Protein AF-A0A7W1HZ74-F1 (afdb_monomer)

Sequence (154 aa):
MEIEHILRDFGLILGAGLVSQLIATVIKIPQMVVLVAAGALIGPSVLGLVSNPLGGVGAQLLFNIGVALILFHGGTGISLRVISKTAVGLGLLVLPSVLLTAIIVALVVSPVFGVAFPVALLVGAVLASTDPAILIPLFDRLKLRPKVSQTVIA

Radius of gyration: 19.2 Å; Cα contacts (8 Å, |Δi|>4): 104; chains: 1; bounding box: 44×34×48 Å

Solvent-accessible surface area (backbone atoms only — not comparable to full-atom values): 8554 Å² total; per-residue (Å²): 112,71,67,60,53,44,54,50,42,52,50,50,54,53,51,52,45,54,53,27,46,53,50,16,62,74,73,70,47,66,46,66,62,38,40,52,51,49,49,51,41,43,21,65,88,62,64,50,75,35,83,71,51,79,88,30,71,59,44,45,50,51,49,53,53,48,52,51,51,51,53,48,55,59,54,72,73,56,56,67,75,56,45,70,76,40,44,69,62,51,46,67,51,50,56,54,50,35,52,50,41,10,50,55,42,13,68,51,42,15,72,76,70,71,43,59,62,73,60,16,36,52,55,10,51,65,67,37,61,80,76,38,80,71,50,53,63,53,44,62,74,66,68,57,60,68,74,61,53,54,68,70,58,107

Structure (mmCIF, N/CA/C/O backbone):
data_AF-A0A7W1HZ74-F1
#
_entry.id   AF-A0A7W1HZ74-F1
#
loop_
_atom_site.group_PDB
_atom_site.id
_atom_site.type_symbol
_atom_site.label_atom_id
_atom_site.label_alt_id
_atom_site.label_comp_id
_atom_site.label_asym_id
_atom_site.label_entity_id
_atom_site.label_seq_id
_atom_site.pdbx_PDB_ins_code
_atom_site.Cartn_x
_atom_site.Cartn_y
_atom_site.Cartn_z
_atom_site.occupancy
_atom_site.B_iso_or_equiv
_atom_site.auth_seq_id
_atom_site.auth_comp_id
_atom_site.auth_asym_id
_atom_site.auth_atom_id
_atom_site.pdbx_PDB_model_num
ATOM 1 N N . MET A 1 1 ? 12.483 17.438 -24.194 1.00 53.66 1 MET A N 1
ATOM 2 C CA . MET A 1 1 ? 12.344 15.971 -24.303 1.00 53.66 1 MET A CA 1
ATOM 3 C C . MET A 1 1 ? 11.878 15.342 -22.994 1.00 53.66 1 MET A C 1
ATOM 5 O O . MET A 1 1 ? 10.887 14.638 -23.040 1.00 53.66 1 MET A O 1
ATOM 9 N N . GLU A 1 2 ? 12.473 15.629 -21.828 1.00 66.69 2 GLU A N 1
ATOM 10 C CA . GLU A 1 2 ? 12.050 14.982 -20.562 1.00 66.69 2 GLU A CA 1
ATOM 11 C C . GLU A 1 2 ? 10.574 15.205 -20.178 1.00 66.69 2 GLU A C 1
ATOM 13 O O . GLU A 1 2 ? 9.883 14.259 -19.817 1.00 66.69 2 GLU A O 1
ATOM 18 N N . ILE A 1 3 ? 10.061 16.433 -20.309 1.00 76.88 3 ILE A N 1
ATOM 19 C CA . ILE A 1 3 ? 8.678 16.767 -19.920 1.00 76.88 3 ILE A CA 1
ATOM 20 C C . ILE A 1 3 ? 7.652 16.038 -20.801 1.00 76.88 3 ILE A C 1
ATOM 22 O O . ILE A 1 3 ? 6.665 15.514 -20.299 1.00 76.88 3 ILE A O 1
ATOM 26 N N . GLU A 1 4 ? 7.899 15.953 -22.108 1.00 81.44 4 GLU A N 1
ATOM 27 C CA . GLU A 1 4 ? 7.003 15.285 -23.057 1.00 81.44 4 GLU A CA 1
ATOM 28 C C . GLU A 1 4 ? 6.891 13.780 -22.777 1.00 81.44 4 GLU A C 1
ATOM 30 O O . GLU A 1 4 ? 5.788 13.235 -22.772 1.00 81.44 4 GLU A O 1
ATOM 35 N N . HIS A 1 5 ? 8.013 13.124 -22.462 1.00 79.12 5 HIS A N 1
ATOM 36 C CA . HIS A 1 5 ? 8.017 11.719 -22.054 1.00 79.12 5 HIS A CA 1
ATOM 37 C C . HIS A 1 5 ? 7.256 11.505 -20.745 1.00 79.12 5 HIS A C 1
ATOM 39 O O . HIS A 1 5 ? 6.433 10.597 -20.666 1.00 79.12 5 HIS A O 1
ATOM 45 N N . ILE A 1 6 ? 7.446 12.383 -19.755 1.00 80.19 6 ILE A N 1
ATOM 46 C CA . ILE A 1 6 ? 6.705 12.311 -18.490 1.00 80.19 6 ILE A CA 1
ATOM 47 C C . ILE A 1 6 ? 5.200 12.467 -18.740 1.00 80.19 6 ILE A C 1
ATOM 49 O O . ILE A 1 6 ? 4.420 11.644 -18.272 1.00 80.19 6 ILE A O 1
ATOM 53 N N . LEU A 1 7 ? 4.770 13.478 -19.499 1.00 83.38 7 LEU A N 1
ATOM 54 C CA . LEU A 1 7 ? 3.348 13.681 -19.795 1.00 83.38 7 LEU A CA 1
ATOM 55 C C . LEU A 1 7 ? 2.738 12.507 -20.568 1.00 83.38 7 LEU A C 1
ATOM 57 O O . LEU A 1 7 ? 1.613 12.102 -20.266 1.00 83.38 7 LEU A O 1
ATOM 61 N N . ARG A 1 8 ? 3.473 11.939 -21.529 1.00 85.69 8 ARG A N 1
ATOM 62 C CA . ARG A 1 8 ? 3.043 10.747 -22.267 1.00 85.69 8 ARG A CA 1
ATOM 63 C C . ARG A 1 8 ? 2.856 9.555 -21.331 1.00 85.69 8 ARG A C 1
ATOM 65 O O . ARG A 1 8 ? 1.807 8.915 -21.384 1.00 85.69 8 ARG A O 1
ATOM 72 N N . ASP A 1 9 ? 3.833 9.283 -20.473 1.00 84.75 9 ASP A N 1
ATOM 73 C CA . ASP A 1 9 ? 3.781 8.170 -19.524 1.00 84.75 9 ASP A CA 1
ATOM 74 C C . ASP A 1 9 ? 2.617 8.338 -18.545 1.00 84.75 9 ASP A C 1
ATOM 76 O O . ASP A 1 9 ? 1.850 7.401 -18.330 1.00 84.75 9 ASP A O 1
ATOM 80 N N . PHE A 1 10 ? 2.407 9.547 -18.019 1.00 85.00 10 PHE A N 1
ATOM 81 C CA . PHE A 1 10 ? 1.244 9.857 -17.183 1.00 85.00 10 PHE A CA 1
ATOM 82 C C . PHE A 1 10 ? -0.075 9.618 -17.917 1.00 85.00 10 PHE A C 1
ATOM 84 O O . PHE A 1 10 ? -0.980 8.996 -17.360 1.00 85.00 10 PHE A O 1
ATOM 91 N N . GLY A 1 11 ? -0.187 10.084 -19.163 1.00 88.00 11 GLY A N 1
ATOM 92 C CA . GLY A 1 11 ? -1.375 9.874 -19.987 1.00 88.00 11 GLY A CA 1
ATOM 93 C C . GLY A 1 11 ? -1.663 8.390 -20.220 1.00 88.00 11 GLY A C 1
ATOM 94 O O . GLY A 1 11 ? -2.809 7.960 -20.093 1.00 88.00 11 GLY A O 1
ATOM 95 N N . LEU A 1 12 ? -0.625 7.593 -20.487 1.00 88.88 12 LEU A N 1
ATOM 96 C CA . LEU A 1 12 ? -0.744 6.145 -20.657 1.00 88.88 12 LEU A CA 1
ATOM 97 C C . LEU A 1 12 ? -1.143 5.443 -19.355 1.00 88.88 12 LEU A C 1
ATOM 99 O O . LEU A 1 12 ? -2.046 4.609 -19.385 1.00 88.88 12 LEU A O 1
ATOM 1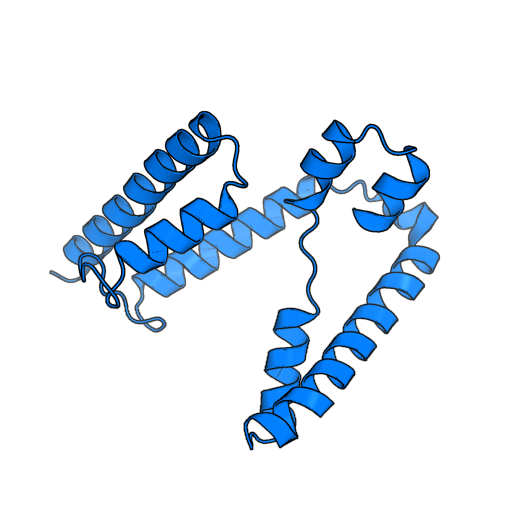03 N N . ILE A 1 13 ? -0.532 5.794 -18.220 1.00 88.88 13 ILE A N 1
ATOM 104 C CA . ILE A 1 13 ? -0.864 5.211 -16.909 1.00 88.88 13 ILE A CA 1
ATOM 105 C C . ILE A 1 13 ?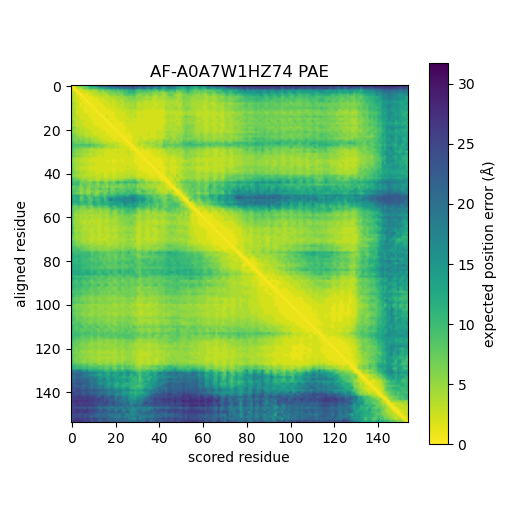 -2.316 5.530 -16.533 1.00 88.88 13 ILE A C 1
ATOM 107 O O . ILE A 1 13 ? -3.070 4.625 -16.175 1.00 88.88 13 ILE A O 1
ATOM 111 N N . LEU A 1 14 ? -2.731 6.796 -16.639 1.00 89.25 14 LEU A N 1
ATOM 112 C CA . LEU A 1 14 ? -4.095 7.217 -16.308 1.00 89.25 14 LEU A CA 1
ATOM 113 C C . LEU A 1 14 ? -5.122 6.606 -17.268 1.00 89.25 14 LEU A C 1
ATOM 115 O O . LEU A 1 14 ? -6.152 6.102 -16.822 1.00 89.25 14 LEU A O 1
ATOM 119 N N . GLY A 1 15 ? -4.827 6.598 -18.570 1.00 92.88 15 GLY A N 1
ATOM 120 C CA . GLY A 1 15 ? -5.681 5.986 -19.586 1.00 92.88 15 GLY A CA 1
ATOM 121 C C . GLY A 1 15 ? -5.852 4.483 -19.365 1.00 92.88 15 GLY A C 1
ATOM 122 O O . GLY A 1 15 ? -6.979 3.989 -19.317 1.00 92.88 15 GLY A O 1
ATOM 123 N N . ALA A 1 16 ? -4.750 3.758 -19.148 1.00 91.69 16 ALA A N 1
ATOM 124 C CA . ALA A 1 16 ? -4.781 2.331 -18.835 1.00 91.69 16 ALA A CA 1
ATOM 125 C C . ALA A 1 16 ? -5.526 2.056 -17.521 1.00 91.69 16 ALA A C 1
ATOM 127 O O . ALA A 1 16 ? -6.309 1.107 -17.453 1.00 91.69 16 ALA A O 1
ATOM 128 N N . GLY A 1 17 ? -5.341 2.900 -16.502 1.00 91.81 17 GLY A N 1
ATOM 129 C CA . GLY A 1 17 ? -6.064 2.815 -15.235 1.00 91.81 17 GLY A CA 1
ATOM 130 C C . GLY A 1 17 ? -7.577 2.960 -15.411 1.00 91.81 17 GLY A C 1
ATOM 131 O O . GLY A 1 17 ? -8.336 2.135 -14.901 1.00 91.81 17 GLY A O 1
ATOM 132 N N . LEU A 1 18 ? -8.023 3.946 -16.194 1.00 93.94 18 LEU A N 1
ATOM 133 C CA . LEU A 1 18 ? -9.445 4.182 -16.457 1.00 93.94 18 LEU A CA 1
ATOM 134 C C . LEU A 1 18 ? -10.085 3.015 -17.228 1.00 93.94 18 LEU A C 1
ATOM 136 O O . LEU A 1 18 ? -11.148 2.521 -16.845 1.00 93.94 18 LEU A O 1
ATOM 140 N N . VAL A 1 19 ? -9.412 2.523 -18.274 1.00 94.69 19 VAL A N 1
ATOM 141 C CA . VAL A 1 19 ? -9.870 1.349 -19.038 1.00 94.69 19 VAL A CA 1
ATOM 142 C C . VAL A 1 19 ? -9.915 0.108 -18.142 1.00 94.69 19 VAL A C 1
ATOM 144 O O . VAL A 1 19 ? -10.888 -0.644 -18.178 1.00 94.69 19 VAL A O 1
ATOM 147 N N . SER A 1 20 ? -8.916 -0.078 -17.278 1.00 93.62 20 SER A N 1
ATOM 148 C CA . SER A 1 20 ? -8.860 -1.195 -16.327 1.00 93.62 20 SER A CA 1
ATOM 149 C C . SER A 1 20 ? -10.016 -1.171 -15.331 1.00 93.62 20 SER A C 1
ATOM 151 O O . SER A 1 20 ? -10.595 -2.218 -15.047 1.00 93.62 20 SER A O 1
ATOM 153 N N . GLN A 1 21 ? -10.402 0.005 -14.829 1.00 91.19 21 GLN A N 1
ATOM 154 C CA . GLN A 1 21 ? -11.564 0.141 -13.945 1.00 91.19 21 GLN A CA 1
ATOM 155 C C . GLN A 1 21 ? -12.873 -0.225 -14.655 1.00 91.19 21 GLN A C 1
ATOM 157 O O . GLN A 1 21 ? -13.721 -0.910 -14.071 1.00 91.19 21 GLN A O 1
ATOM 162 N N . LEU A 1 22 ? -13.030 0.181 -15.919 1.00 91.94 22 LEU A N 1
ATOM 163 C CA . LEU A 1 22 ? -14.194 -0.189 -16.725 1.00 91.94 22 LEU A CA 1
ATOM 164 C C . LEU A 1 22 ? -14.250 -1.709 -16.935 1.00 91.94 22 LEU A C 1
ATOM 166 O O . LEU A 1 22 ? -15.278 -2.331 -16.664 1.00 91.94 22 LEU A O 1
ATOM 170 N N . ILE A 1 23 ? -13.126 -2.317 -17.325 1.00 91.69 23 ILE A N 1
ATOM 171 C CA . ILE A 1 23 ? -12.994 -3.771 -17.502 1.00 91.69 23 ILE A CA 1
ATOM 172 C C . ILE A 1 23 ? -13.302 -4.511 -16.194 1.00 91.69 23 ILE A C 1
ATOM 174 O O . ILE A 1 23 ? -14.097 -5.452 -16.194 1.00 91.69 23 ILE A O 1
ATOM 178 N N . ALA A 1 24 ? -12.734 -4.070 -15.069 1.00 89.69 24 ALA A N 1
ATOM 179 C CA . ALA A 1 24 ? -12.976 -4.670 -13.758 1.00 89.69 24 ALA A CA 1
ATOM 180 C C . ALA A 1 24 ? -14.464 -4.652 -13.385 1.00 89.69 24 ALA A C 1
ATOM 182 O O . ALA A 1 24 ? -14.990 -5.635 -12.860 1.00 89.69 24 ALA A O 1
ATOM 183 N N . THR A 1 25 ? -15.154 -3.557 -13.711 1.00 87.62 25 THR A N 1
ATOM 184 C CA . THR A 1 25 ? -16.588 -3.395 -13.450 1.00 87.62 25 THR A CA 1
ATOM 185 C C . THR A 1 25 ? -17.428 -4.342 -14.311 1.00 87.62 25 THR A C 1
ATOM 187 O O . THR A 1 25 ? -18.370 -4.951 -13.803 1.00 87.62 25 THR A O 1
ATOM 190 N N . VAL A 1 26 ? -17.065 -4.527 -15.585 1.00 91.19 26 VAL A N 1
ATOM 191 C CA . VAL A 1 26 ? -17.756 -5.450 -16.506 1.00 91.19 26 VAL A CA 1
ATOM 192 C C . VAL A 1 26 ? -17.551 -6.912 -16.097 1.00 91.19 26 VAL A C 1
ATOM 194 O O . VAL A 1 26 ? -18.515 -7.674 -16.037 1.00 91.19 26 VAL A O 1
ATOM 197 N N . ILE A 1 27 ? -16.315 -7.298 -15.765 1.00 90.25 27 ILE A N 1
ATOM 198 C CA . ILE A 1 27 ? -15.954 -8.677 -15.386 1.00 90.25 27 ILE A CA 1
ATOM 199 C C . ILE A 1 27 ? -16.340 -8.985 -13.921 1.00 90.25 27 ILE A C 1
ATOM 201 O O . ILE A 1 27 ? -16.361 -10.144 -13.512 1.00 90.25 27 ILE A O 1
ATOM 205 N N . LYS A 1 28 ? -16.730 -7.968 -13.137 1.00 85.25 28 LYS A N 1
ATOM 206 C CA . LYS A 1 28 ? -17.136 -8.067 -11.719 1.00 85.25 28 LYS A CA 1
ATOM 207 C C . LYS A 1 28 ? -16.040 -8.622 -10.800 1.00 85.25 28 LYS A C 1
ATOM 209 O O . LYS A 1 28 ? -16.332 -9.344 -9.848 1.00 85.25 28 LYS A O 1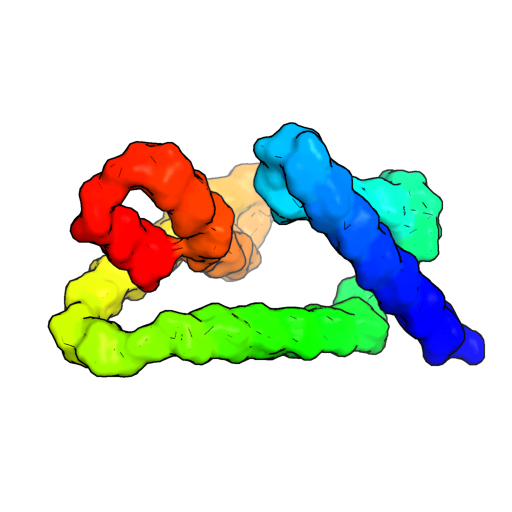
ATOM 214 N N . ILE A 1 29 ? -14.791 -8.252 -11.060 1.00 84.62 29 ILE A N 1
ATOM 215 C CA . ILE A 1 29 ? -13.631 -8.601 -10.226 1.00 84.62 29 ILE A CA 1
ATOM 216 C C . ILE A 1 29 ? -13.095 -7.363 -9.494 1.00 84.62 29 ILE A C 1
ATOM 218 O O . ILE A 1 29 ? -13.350 -6.238 -9.933 1.00 84.62 29 ILE A O 1
ATOM 222 N N . PRO A 1 30 ? -12.367 -7.527 -8.371 1.00 82.19 30 PRO A N 1
ATOM 223 C CA . PRO A 1 30 ? -11.819 -6.394 -7.631 1.00 82.19 30 PRO A CA 1
ATOM 224 C C . PRO A 1 30 ? -10.918 -5.524 -8.517 1.00 82.19 30 PRO A C 1
ATOM 226 O O . PRO A 1 30 ? -9.990 -6.023 -9.155 1.00 82.19 30 PRO A O 1
ATOM 229 N N . GLN A 1 31 ? -11.174 -4.213 -8.522 1.00 85.69 31 GLN A N 1
ATOM 230 C CA . GLN A 1 31 ? -10.486 -3.252 -9.394 1.00 85.69 31 GLN A CA 1
ATOM 231 C C . GLN A 1 31 ? -8.963 -3.292 -9.223 1.00 85.69 31 GLN A C 1
ATOM 233 O O . GLN A 1 31 ? -8.239 -3.247 -10.213 1.00 85.69 31 GLN A O 1
ATOM 238 N N . MET A 1 32 ? -8.480 -3.462 -7.987 1.00 86.00 32 MET A N 1
ATOM 239 C CA . MET A 1 32 ? -7.048 -3.532 -7.679 1.00 86.00 32 MET A CA 1
ATOM 240 C C . MET A 1 32 ? -6.328 -4.663 -8.414 1.00 86.00 32 MET A C 1
ATOM 242 O O . MET A 1 32 ? -5.211 -4.464 -8.880 1.00 86.00 32 MET A O 1
ATOM 246 N N . VAL A 1 33 ? -6.970 -5.823 -8.583 1.00 88.56 33 VAL A N 1
ATOM 247 C CA . VAL A 1 33 ? -6.366 -6.961 -9.293 1.00 88.56 33 VAL A CA 1
ATOM 248 C C . VAL A 1 33 ? -6.131 -6.603 -10.760 1.00 88.56 33 VAL A C 1
ATOM 250 O O . VAL A 1 33 ? -5.054 -6.855 -11.296 1.00 88.56 33 VAL A O 1
ATOM 253 N N . VAL A 1 34 ? -7.114 -5.960 -11.397 1.00 91.31 34 VAL A N 1
ATOM 254 C CA . VAL A 1 34 ? -7.012 -5.537 -12.802 1.00 91.31 34 VAL A CA 1
ATOM 255 C C . VAL A 1 34 ? -6.007 -4.403 -12.962 1.00 91.31 34 VAL A C 1
ATOM 257 O O . VAL A 1 34 ? -5.219 -4.432 -13.899 1.00 91.31 34 VAL A O 1
ATOM 260 N N . LEU A 1 35 ? -5.985 -3.441 -12.037 1.00 90.38 35 LEU A N 1
ATOM 261 C CA . LEU A 1 35 ? -5.027 -2.332 -12.053 1.00 90.38 35 LEU A CA 1
ATOM 262 C C . LEU A 1 35 ? -3.579 -2.819 -11.914 1.00 90.38 35 LEU A C 1
ATOM 264 O O . LEU A 1 35 ? -2.720 -2.378 -12.675 1.00 90.38 35 LEU A O 1
ATOM 268 N N . VAL A 1 36 ? -3.308 -3.756 -10.998 1.00 89.62 36 VAL A N 1
ATOM 269 C CA . VAL A 1 36 ? -1.972 -4.355 -10.835 1.00 89.62 36 VAL A CA 1
ATOM 270 C C . VAL A 1 36 ? -1.575 -5.141 -12.085 1.00 89.62 36 VAL A C 1
ATOM 272 O O . VAL A 1 36 ? -0.459 -4.978 -12.576 1.00 89.62 36 VAL A O 1
ATOM 275 N N . ALA A 1 37 ? -2.488 -5.943 -12.640 1.00 91.56 37 ALA A N 1
ATOM 276 C CA . ALA A 1 37 ? -2.230 -6.694 -13.866 1.00 91.56 37 ALA A CA 1
ATOM 277 C C . ALA A 1 37 ? -1.952 -5.762 -15.056 1.00 91.56 37 ALA A C 1
ATOM 279 O O . ALA A 1 37 ? -0.977 -5.957 -15.778 1.00 91.56 37 ALA A O 1
ATOM 280 N N . ALA A 1 38 ? -2.761 -4.718 -15.236 1.00 91.56 38 ALA A N 1
ATOM 281 C CA . ALA A 1 38 ? -2.568 -3.729 -16.289 1.00 91.56 38 ALA A CA 1
ATOM 282 C C . ALA A 1 38 ? -1.243 -2.976 -16.122 1.00 91.56 38 ALA A C 1
ATOM 284 O O . ALA A 1 38 ? -0.516 -2.828 -17.098 1.00 91.56 38 ALA A O 1
ATOM 285 N N . GLY A 1 39 ? -0.891 -2.569 -14.898 1.00 90.00 39 GLY A N 1
ATOM 286 C CA . GLY A 1 39 ? 0.395 -1.944 -14.580 1.00 90.00 39 GLY A CA 1
ATOM 287 C C . GLY A 1 39 ? 1.587 -2.842 -14.922 1.00 90.00 39 GLY A C 1
ATOM 288 O O . GLY A 1 39 ? 2.541 -2.388 -15.552 1.00 90.00 39 GLY A O 1
ATOM 289 N N . ALA A 1 40 ? 1.508 -4.130 -14.575 1.00 89.25 40 ALA A N 1
ATOM 290 C CA . ALA A 1 40 ? 2.528 -5.115 -14.930 1.00 89.25 40 ALA A CA 1
ATOM 291 C C . ALA A 1 40 ? 2.637 -5.322 -16.451 1.00 89.25 40 ALA A C 1
ATOM 293 O O . ALA A 1 40 ? 3.745 -5.476 -16.963 1.00 89.25 40 ALA A O 1
ATOM 294 N N . LEU A 1 41 ? 1.509 -5.286 -17.172 1.00 90.19 41 LEU A N 1
ATOM 295 C CA . LEU A 1 41 ? 1.463 -5.419 -18.629 1.00 90.19 41 LEU A CA 1
ATOM 296 C C . LEU A 1 41 ? 2.054 -4.199 -19.347 1.00 90.19 41 LEU A C 1
ATOM 298 O O . LEU A 1 41 ? 2.886 -4.366 -20.230 1.00 90.19 41 LEU A O 1
ATOM 302 N N . ILE A 1 42 ? 1.643 -2.978 -18.992 1.00 88.31 42 ILE A N 1
ATOM 303 C CA . ILE A 1 42 ? 2.125 -1.748 -19.654 1.00 88.31 42 ILE A CA 1
ATOM 304 C C . ILE A 1 42 ? 3.560 -1.384 -19.255 1.00 88.31 42 ILE A C 1
ATOM 306 O O . ILE A 1 42 ? 4.235 -0.649 -19.979 1.00 88.31 42 ILE A O 1
ATOM 310 N N . GLY A 1 43 ? 4.008 -1.877 -18.101 1.00 85.62 43 GLY A N 1
ATOM 311 C CA . GLY A 1 43 ? 5.332 -1.624 -17.561 1.00 85.62 43 GLY A CA 1
ATOM 312 C C . GLY A 1 43 ? 6.465 -2.307 -18.339 1.00 85.62 43 GLY A C 1
ATOM 313 O O . GLY A 1 43 ? 6.234 -3.051 -19.299 1.00 85.62 43 GLY A O 1
ATOM 314 N N . PRO A 1 44 ? 7.717 -2.093 -17.895 1.00 80.88 44 PRO A N 1
ATOM 315 C CA . PRO A 1 44 ? 8.918 -2.591 -18.566 1.00 80.88 44 PRO A CA 1
ATOM 316 C C . PRO A 1 44 ? 9.015 -4.119 -18.608 1.00 80.88 44 PRO A C 1
ATOM 318 O O . PRO A 1 44 ? 9.699 -4.659 -19.469 1.00 80.88 44 PRO A O 1
ATOM 321 N N . SER A 1 45 ? 8.319 -4.818 -17.710 1.00 78.94 45 SER A N 1
ATOM 322 C CA . SER A 1 45 ? 8.370 -6.278 -17.612 1.00 78.94 45 SER A CA 1
ATOM 323 C C . SER A 1 45 ? 7.669 -7.010 -18.760 1.00 78.94 45 SER A C 1
ATOM 325 O O . SER A 1 45 ? 7.955 -8.187 -18.964 1.00 78.94 45 SER A O 1
ATOM 327 N N . VAL A 1 46 ? 6.741 -6.361 -19.480 1.00 85.50 46 VAL A N 1
ATOM 328 C CA . VAL A 1 46 ? 5.973 -7.007 -20.559 1.00 85.50 46 VAL A CA 1
ATOM 329 C C . VAL A 1 46 ? 5.955 -6.165 -21.835 1.00 85.50 46 VAL A C 1
ATOM 331 O O . VAL A 1 46 ? 6.635 -6.522 -22.792 1.00 85.50 46 VAL A O 1
ATOM 334 N N . LEU A 1 47 ? 5.183 -5.072 -21.887 1.00 83.62 47 LEU A N 1
ATOM 335 C CA . LEU A 1 47 ? 5.037 -4.271 -23.113 1.00 83.62 47 LEU A CA 1
ATOM 336 C C . LEU A 1 47 ? 6.099 -3.174 -23.247 1.00 83.62 47 LEU A C 1
ATOM 338 O O . LEU A 1 47 ? 6.321 -2.689 -24.353 1.00 83.62 47 LEU A O 1
ATOM 342 N N . GLY A 1 48 ? 6.728 -2.746 -22.148 1.00 80.88 48 GLY A N 1
ATOM 343 C CA . GLY A 1 48 ? 7.755 -1.701 -22.180 1.00 80.88 48 GLY A CA 1
ATOM 344 C C . GLY A 1 48 ? 7.259 -0.333 -22.638 1.00 80.88 48 GLY A C 1
ATOM 345 O O . GLY A 1 48 ? 8.063 0.497 -23.051 1.00 80.88 48 GLY A O 1
ATOM 346 N N . LEU A 1 49 ? 5.946 -0.090 -22.579 1.00 78.50 49 LEU A N 1
ATOM 347 C CA . LEU A 1 49 ? 5.336 1.156 -23.053 1.00 78.50 49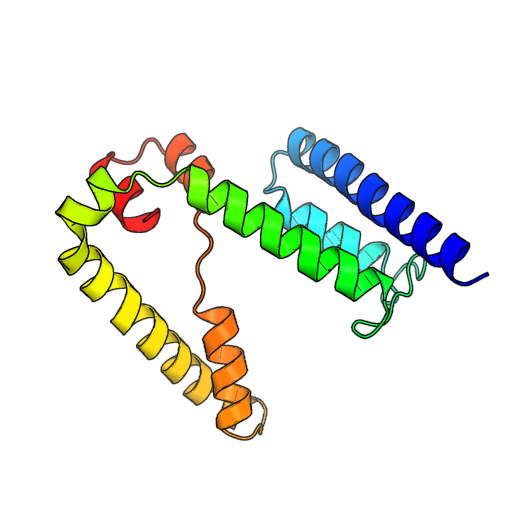 LEU A CA 1
ATOM 348 C C . LEU A 1 49 ? 5.622 2.331 -22.123 1.00 78.50 49 LEU A C 1
ATOM 350 O O . LEU A 1 49 ? 5.669 3.468 -22.583 1.00 78.50 49 LEU A O 1
ATOM 354 N N . VAL A 1 50 ? 5.780 2.041 -20.833 1.00 77.50 50 VAL A N 1
ATOM 355 C CA . VAL A 1 50 ? 6.090 3.014 -19.789 1.00 77.50 50 VAL A CA 1
ATOM 356 C C . VAL A 1 50 ? 7.353 2.554 -19.078 1.00 77.50 50 VAL A C 1
ATOM 358 O O . VAL A 1 50 ? 7.384 1.479 -18.476 1.00 77.50 50 VAL A O 1
ATOM 361 N N . SER A 1 51 ? 8.395 3.378 -19.125 1.00 69.75 51 SER A N 1
ATOM 362 C CA . SER A 1 51 ? 9.674 3.114 -18.468 1.00 69.75 51 SER A CA 1
ATOM 363 C C . SER A 1 51 ? 10.047 4.307 -17.598 1.00 69.75 51 SER A C 1
ATOM 365 O O . SER A 1 51 ? 10.898 5.117 -17.961 1.00 69.75 51 SER A O 1
ATOM 367 N N . ASN A 1 52 ? 9.392 4.420 -16.443 1.00 67.69 52 ASN A N 1
ATOM 368 C CA . ASN A 1 52 ? 9.721 5.445 -15.463 1.00 67.69 52 ASN A CA 1
ATOM 369 C C . ASN A 1 52 ? 10.468 4.799 -14.287 1.00 67.69 52 ASN A C 1
ATOM 371 O O . ASN A 1 52 ? 9.868 4.001 -13.558 1.00 67.69 52 ASN A O 1
ATOM 375 N N . PRO A 1 53 ? 11.769 5.087 -14.099 1.00 65.38 53 PRO A N 1
ATOM 376 C CA . PRO A 1 53 ? 12.498 4.626 -12.927 1.00 65.38 53 PRO A CA 1
ATOM 377 C C . PRO A 1 53 ? 11.780 5.080 -11.652 1.00 65.38 53 PRO A C 1
ATOM 379 O O . PRO A 1 53 ? 11.268 6.193 -11.595 1.00 65.38 53 PRO A O 1
ATOM 382 N N . LEU A 1 54 ? 11.784 4.258 -10.600 1.00 63.25 54 LEU A N 1
ATOM 383 C CA . LEU A 1 54 ? 11.172 4.623 -9.311 1.00 63.25 54 LEU A CA 1
ATOM 384 C C . LEU A 1 54 ? 11.758 5.922 -8.716 1.00 63.25 54 LEU A C 1
ATOM 386 O O . LEU A 1 54 ? 11.065 6.623 -7.989 1.00 63.25 54 LEU A O 1
ATOM 390 N N . GLY A 1 55 ? 13.010 6.256 -9.054 1.00 65.69 55 GLY A N 1
ATOM 391 C CA . GLY A 1 55 ? 13.660 7.526 -8.699 1.00 65.69 55 GLY A CA 1
ATOM 392 C C . GLY A 1 55 ? 13.465 8.659 -9.715 1.00 65.69 55 GLY A C 1
ATOM 393 O O . GLY A 1 55 ? 14.095 9.705 -9.594 1.00 65.69 55 GLY A O 1
ATOM 394 N N . GLY A 1 56 ? 12.652 8.451 -10.751 1.00 78.38 56 GLY A N 1
ATOM 395 C CA . GLY A 1 56 ? 12.330 9.460 -11.750 1.00 78.38 56 GLY A CA 1
ATOM 396 C C . GLY A 1 56 ? 11.334 10.485 -11.212 1.00 78.38 56 GLY A C 1
ATOM 397 O O . GLY A 1 56 ? 10.413 10.154 -10.461 1.00 78.38 56 GLY A O 1
ATOM 398 N N . VAL A 1 57 ? 11.477 11.738 -11.655 1.00 79.56 57 VAL A N 1
ATOM 399 C CA . VAL A 1 57 ? 10.621 12.863 -11.234 1.00 79.56 57 VAL A CA 1
ATOM 400 C C . VAL A 1 57 ? 9.136 12.550 -11.444 1.00 79.56 57 VAL A C 1
ATOM 402 O O . VAL A 1 57 ? 8.311 12.850 -10.585 1.00 79.56 57 VAL A O 1
ATOM 405 N N . GLY A 1 58 ? 8.788 11.891 -12.554 1.00 78.50 58 GLY A N 1
ATOM 406 C CA . GLY A 1 58 ? 7.404 11.525 -12.841 1.00 78.50 58 GLY A CA 1
ATOM 407 C C . GLY A 1 58 ? 6.821 10.499 -11.860 1.00 78.50 58 GLY A C 1
ATOM 408 O O . GLY A 1 58 ? 5.720 10.701 -11.353 1.00 78.50 58 GLY A O 1
ATOM 409 N N . ALA A 1 59 ? 7.559 9.428 -11.546 1.00 79.81 59 ALA A N 1
ATOM 410 C CA . ALA A 1 59 ? 7.092 8.404 -10.614 1.00 79.81 59 ALA A CA 1
ATOM 411 C C . ALA A 1 59 ? 6.929 9.000 -9.212 1.00 79.81 59 ALA A C 1
ATOM 413 O O . ALA A 1 59 ? 5.913 8.787 -8.555 1.00 79.81 59 ALA A O 1
ATOM 414 N N . GLN A 1 60 ? 7.890 9.821 -8.791 1.00 84.94 60 GLN A N 1
ATOM 415 C CA . GLN A 1 60 ? 7.879 10.449 -7.477 1.00 84.94 60 GLN A CA 1
ATOM 416 C C . GLN A 1 60 ? 6.749 11.476 -7.320 1.00 84.94 60 GLN A C 1
ATOM 418 O O . GLN A 1 60 ? 6.115 11.525 -6.268 1.00 84.94 60 GLN A O 1
ATOM 423 N N . LEU A 1 61 ? 6.430 12.240 -8.371 1.00 85.00 61 LEU A N 1
ATOM 424 C CA . LEU A 1 61 ? 5.247 13.107 -8.396 1.00 85.00 61 LEU A CA 1
ATOM 425 C C . LEU A 1 61 ? 3.953 12.301 -8.247 1.00 85.00 61 LEU A C 1
ATOM 427 O O . LEU A 1 61 ? 3.102 12.664 -7.434 1.00 85.00 61 LEU A O 1
ATOM 431 N N . LEU A 1 62 ? 3.815 11.200 -8.995 1.00 84.19 62 LEU A N 1
ATOM 432 C CA . LEU A 1 62 ? 2.628 10.347 -8.936 1.00 84.19 62 LEU A CA 1
ATOM 433 C C . LEU A 1 62 ? 2.468 9.703 -7.554 1.00 84.19 62 LEU A C 1
ATOM 435 O O . LEU A 1 62 ? 1.365 9.708 -7.014 1.00 84.19 62 LEU A O 1
ATOM 439 N N . PHE A 1 63 ? 3.556 9.205 -6.959 1.00 86.75 63 PHE A N 1
ATOM 440 C CA . PHE A 1 63 ? 3.538 8.654 -5.604 1.00 86.75 63 PHE A CA 1
ATOM 441 C C . PHE A 1 63 ? 3.181 9.717 -4.569 1.00 86.75 63 PHE A C 1
ATOM 443 O O . PHE A 1 63 ? 2.269 9.499 -3.779 1.00 86.75 63 PHE A O 1
ATOM 450 N N . ASN A 1 64 ? 3.835 10.879 -4.589 1.00 89.31 64 ASN A N 1
ATOM 451 C CA . ASN A 1 64 ? 3.596 11.917 -3.588 1.00 89.31 64 ASN A CA 1
ATOM 452 C C . ASN A 1 64 ? 2.161 12.449 -3.654 1.00 89.31 64 ASN A C 1
ATOM 454 O O . ASN A 1 64 ? 1.482 12.507 -2.630 1.00 89.31 64 ASN A O 1
ATOM 458 N N . ILE A 1 65 ? 1.685 12.806 -4.850 1.00 90.62 65 ILE A N 1
ATOM 459 C CA . ILE A 1 65 ? 0.327 13.331 -5.032 1.00 90.62 65 ILE A CA 1
ATOM 460 C C . ILE A 1 65 ? -0.701 12.220 -4.805 1.00 90.62 65 ILE A C 1
ATOM 462 O O . ILE A 1 65 ? -1.678 12.434 -4.094 1.00 90.62 65 ILE A O 1
ATOM 466 N N . GLY A 1 66 ? -0.478 11.028 -5.362 1.00 88.75 66 GLY A N 1
ATOM 467 C CA . GLY A 1 66 ? -1.390 9.894 -5.239 1.00 88.75 66 GLY A CA 1
ATOM 468 C C . GLY A 1 66 ? -1.569 9.446 -3.792 1.00 88.75 66 GLY A C 1
ATOM 469 O O . GLY A 1 66 ? -2.699 9.377 -3.315 1.00 88.75 66 GLY A O 1
ATOM 470 N N . VAL A 1 67 ? -0.472 9.216 -3.065 1.00 89.06 67 VAL A N 1
ATOM 471 C CA . VAL A 1 67 ? -0.518 8.834 -1.644 1.00 89.06 67 VAL A CA 1
ATOM 472 C C . VAL A 1 67 ? -1.151 9.945 -0.809 1.00 89.06 67 VAL A C 1
ATOM 474 O O . VAL A 1 67 ? -2.018 9.653 0.013 1.00 89.06 67 VAL A O 1
ATOM 477 N N . ALA A 1 68 ? -0.798 11.214 -1.044 1.00 91.75 68 ALA A N 1
ATOM 478 C CA . ALA A 1 68 ? -1.409 12.331 -0.325 1.00 91.75 68 ALA A CA 1
ATOM 479 C C . ALA A 1 68 ? -2.928 12.404 -0.551 1.00 91.75 68 ALA A C 1
ATOM 481 O O . ALA A 1 68 ? -3.677 12.553 0.413 1.00 91.75 68 ALA A O 1
ATOM 482 N N . LEU A 1 69 ? -3.395 12.256 -1.795 1.00 89.81 69 LEU A N 1
ATOM 483 C CA . LEU A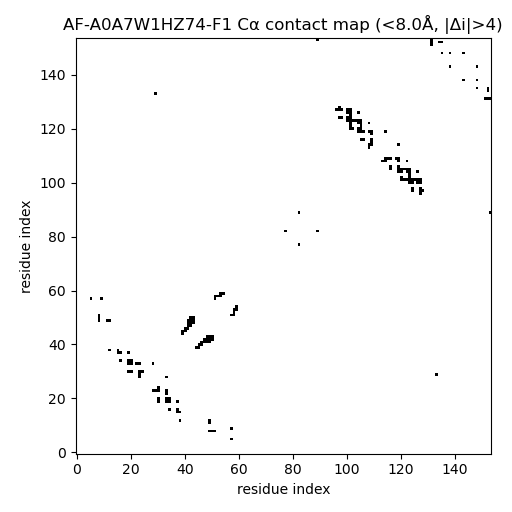 1 69 ? -4.823 12.276 -2.123 1.00 89.81 69 LEU A CA 1
ATOM 484 C C . LEU A 1 69 ? -5.573 11.071 -1.547 1.00 89.81 69 LEU A C 1
ATOM 486 O O . LEU A 1 69 ? -6.672 11.251 -1.026 1.00 89.81 69 LEU A O 1
ATOM 490 N N . ILE A 1 70 ? -4.994 9.867 -1.601 1.00 86.12 70 ILE A N 1
ATOM 491 C CA . ILE A 1 70 ? -5.598 8.653 -1.030 1.00 86.12 70 ILE A CA 1
ATOM 492 C C . ILE A 1 70 ? -5.738 8.795 0.489 1.00 86.12 70 ILE A C 1
ATOM 494 O O . ILE A 1 70 ? -6.825 8.576 1.025 1.00 86.12 70 ILE A O 1
ATOM 498 N N . LEU A 1 71 ? -4.675 9.223 1.181 1.00 86.25 71 LEU A N 1
ATOM 499 C CA . LEU A 1 71 ? -4.704 9.440 2.630 1.00 86.25 71 LEU A CA 1
ATOM 500 C C . LEU A 1 71 ? -5.659 10.570 3.020 1.00 86.25 71 LEU A C 1
ATOM 502 O O . LEU A 1 71 ? -6.371 10.451 4.015 1.00 86.25 71 LEU A O 1
ATOM 506 N N . PHE A 1 72 ? -5.713 11.644 2.229 1.00 87.75 72 PHE A N 1
ATOM 507 C CA . PHE A 1 72 ? -6.660 12.731 2.446 1.00 87.75 72 PHE A CA 1
ATOM 508 C C . PHE A 1 72 ? -8.103 12.241 2.300 1.00 87.75 72 PHE A C 1
ATOM 510 O O . PHE A 1 72 ? -8.912 12.437 3.205 1.00 87.75 72 PHE A O 1
ATOM 517 N N . HIS A 1 73 ? -8.421 11.546 1.206 1.00 84.88 73 HIS A N 1
ATOM 518 C CA . HIS A 1 73 ? -9.757 11.010 0.969 1.00 84.88 73 HIS A CA 1
ATOM 519 C C . HIS A 1 73 ? -10.174 10.023 2.068 1.00 84.88 73 HIS A C 1
ATOM 521 O O . HIS A 1 73 ? -11.241 10.190 2.663 1.00 84.88 73 HIS A O 1
ATOM 527 N N . GLY A 1 74 ? -9.304 9.069 2.414 1.00 80.12 74 GLY A N 1
ATOM 528 C CA . GLY A 1 74 ? -9.541 8.128 3.510 1.00 80.12 74 GLY A CA 1
ATOM 529 C C . GLY A 1 74 ? -9.743 8.835 4.853 1.00 80.12 74 GLY A C 1
ATOM 530 O O . GLY A 1 74 ? -10.692 8.536 5.574 1.00 80.12 74 GLY A O 1
ATOM 531 N N . GLY A 1 75 ? -8.919 9.843 5.154 1.00 82.56 75 GLY A N 1
ATOM 532 C CA . GLY A 1 75 ? -9.017 10.637 6.378 1.00 82.56 75 GLY A CA 1
ATOM 533 C C . GLY A 1 75 ? -10.310 11.451 6.485 1.00 82.56 75 GLY A C 1
ATOM 534 O O . GLY A 1 75 ? -10.894 11.527 7.564 1.00 82.56 75 GLY A O 1
ATOM 535 N N . THR A 1 76 ? -10.810 12.015 5.379 1.00 85.19 76 THR A N 1
ATOM 536 C CA . THR A 1 76 ? -12.077 12.778 5.383 1.00 85.19 76 THR A CA 1
ATOM 537 C C . THR A 1 76 ? -13.311 11.917 5.666 1.00 85.19 76 THR A C 1
ATOM 539 O O . THR A 1 76 ? -14.316 12.440 6.147 1.00 85.19 76 THR A O 1
ATOM 542 N N . GLY A 1 77 ? -13.239 10.604 5.421 1.00 77.19 77 GLY A N 1
ATOM 543 C CA . GLY A 1 77 ? -14.309 9.658 5.750 1.00 77.19 77 GLY A CA 1
ATOM 544 C C . GLY A 1 77 ? -14.409 9.321 7.243 1.00 77.19 77 GLY A C 1
ATOM 545 O O . GLY A 1 77 ? -15.389 8.716 7.680 1.00 77.19 77 GLY A O 1
ATOM 546 N N . ILE A 1 78 ? -13.416 9.712 8.045 1.00 80.25 78 ILE A N 1
ATOM 547 C CA . ILE A 1 78 ? -13.315 9.334 9.451 1.00 80.25 78 ILE A CA 1
ATOM 548 C C . ILE A 1 78 ? -14.052 10.336 10.346 1.00 80.25 78 ILE A C 1
ATOM 550 O O . ILE A 1 78 ? -13.771 11.534 10.371 1.00 80.25 78 ILE A O 1
ATOM 554 N N . SE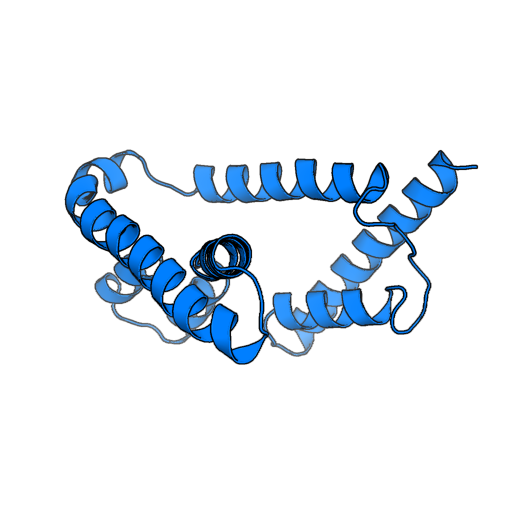R A 1 79 ? -14.957 9.829 11.186 1.00 82.94 79 SER A N 1
ATOM 555 C CA . SER A 1 79 ? -15.585 10.640 12.230 1.00 82.94 79 SER A CA 1
ATOM 556 C C . SER A 1 79 ? -14.698 10.719 13.473 1.00 82.94 79 SER A C 1
ATOM 558 O O . SER A 1 79 ? -14.652 9.787 14.281 1.00 82.94 79 SER A O 1
ATOM 560 N N . LEU A 1 80 ? -14.073 11.879 13.694 1.00 85.06 80 LEU A N 1
ATOM 561 C CA . LEU A 1 80 ? -13.282 12.155 14.905 1.00 85.06 80 LEU A CA 1
ATOM 562 C C . LEU A 1 80 ? -14.086 11.950 16.201 1.00 85.06 80 LEU A C 1
ATOM 564 O O . LEU A 1 80 ? -13.537 11.551 17.224 1.00 85.06 80 LEU A O 1
ATOM 568 N N . ARG A 1 81 ? -15.408 12.169 16.151 1.00 84.81 81 ARG A N 1
ATOM 569 C CA . ARG A 1 81 ? -16.325 11.940 17.280 1.00 84.81 81 ARG A CA 1
ATOM 570 C C . ARG A 1 81 ? -16.503 10.455 17.606 1.00 84.81 81 ARG A C 1
ATOM 572 O O . ARG A 1 81 ? -16.776 10.122 18.755 1.00 84.81 81 ARG A O 1
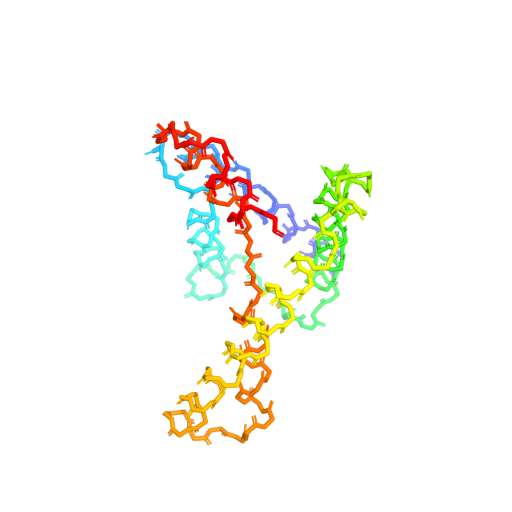ATOM 579 N N . VAL A 1 82 ? -16.434 9.578 16.606 1.00 78.38 82 VAL A N 1
ATOM 580 C CA . VAL A 1 82 ? -16.531 8.126 16.815 1.00 78.38 82 VAL A CA 1
ATOM 581 C C . VAL A 1 82 ? -15.199 7.603 17.330 1.00 78.38 82 VAL A C 1
ATOM 583 O O . VAL A 1 82 ? -15.188 6.941 18.364 1.00 78.38 82 VAL A O 1
ATOM 586 N N . ILE A 1 83 ? -14.089 7.998 16.694 1.00 82.44 83 ILE A N 1
ATOM 587 C CA . ILE A 1 83 ? -12.745 7.620 17.147 1.00 82.44 83 ILE A CA 1
ATOM 588 C C . ILE A 1 83 ? -12.525 8.022 18.600 1.00 82.44 83 ILE A C 1
ATOM 590 O O . ILE A 1 83 ? -12.069 7.195 19.376 1.00 82.44 83 ILE A O 1
ATOM 594 N N . SER A 1 84 ? -12.894 9.236 19.017 1.00 86.44 84 SER A N 1
ATOM 595 C CA . SER A 1 84 ? -12.674 9.660 20.406 1.00 86.44 84 SER A CA 1
ATOM 596 C C . SER A 1 84 ? -13.422 8.804 21.436 1.00 86.44 84 SER A C 1
ATOM 598 O O . SER A 1 84 ? -12.942 8.640 22.555 1.00 86.44 84 SER A O 1
ATOM 600 N N . LYS A 1 85 ? -14.561 8.202 21.064 1.00 86.19 85 LYS A N 1
ATOM 601 C CA . LYS A 1 85 ? -15.328 7.294 21.933 1.00 86.19 85 LYS A CA 1
ATOM 602 C C . LYS A 1 85 ? -14.738 5.886 22.006 1.00 86.19 85 LYS A C 1
ATOM 604 O O . LYS A 1 85 ? -14.969 5.194 22.993 1.00 86.19 85 LYS A O 1
ATOM 609 N N . THR A 1 86 ? -14.002 5.455 20.983 1.00 84.12 86 THR A N 1
ATOM 610 C CA . THR A 1 86 ? -13.419 4.105 20.886 1.00 84.12 86 THR A CA 1
ATOM 611 C C . THR A 1 86 ? -11.891 4.105 20.851 1.00 84.12 86 THR A C 1
ATOM 613 O O . THR A 1 86 ? -11.294 3.060 20.611 1.00 84.12 86 THR A O 1
ATOM 616 N N . ALA A 1 87 ? -11.249 5.245 21.124 1.00 83.75 87 ALA A N 1
ATOM 617 C CA . ALA A 1 87 ? -9.819 5.470 20.908 1.00 83.75 87 ALA A CA 1
ATOM 618 C C . ALA A 1 87 ? -8.934 4.448 21.627 1.00 83.75 87 ALA A C 1
ATOM 620 O O . ALA A 1 87 ? -7.977 3.948 21.047 1.00 83.75 87 ALA A O 1
ATOM 621 N N . VAL A 1 88 ? -9.279 4.099 22.870 1.00 88.44 88 VAL A N 1
ATOM 622 C CA . VAL A 1 88 ? -8.516 3.123 23.661 1.00 88.44 88 VAL A CA 1
ATOM 623 C C . VAL A 1 88 ? -8.622 1.723 23.057 1.00 88.44 88 VAL A C 1
ATOM 625 O O . VAL A 1 88 ? -7.609 1.057 22.882 1.00 88.44 88 VAL A O 1
ATOM 628 N N . GLY A 1 89 ? -9.833 1.288 22.693 1.00 86.50 89 GLY A N 1
ATOM 629 C CA . GLY A 1 89 ? -10.046 -0.024 22.077 1.00 86.50 89 GLY A CA 1
ATOM 630 C C . GLY A 1 89 ? -9.387 -0.132 20.703 1.00 86.50 89 GLY A C 1
ATOM 631 O O . GLY A 1 89 ? -8.722 -1.122 20.420 1.00 86.50 89 GLY A O 1
ATOM 632 N N . LEU A 1 90 ? -9.510 0.917 19.886 1.00 84.88 90 LEU A N 1
ATOM 633 C CA . LEU A 1 90 ? -8.862 0.997 18.579 1.00 84.88 90 LEU A CA 1
ATOM 634 C C . LEU A 1 90 ? -7.336 0.992 18.718 1.00 84.88 90 LEU A C 1
ATOM 636 O O . LEU A 1 90 ? -6.663 0.235 18.032 1.00 84.88 90 LEU A O 1
ATOM 640 N N . GLY A 1 91 ? -6.783 1.769 19.652 1.00 85.69 91 GLY A N 1
ATOM 641 C CA . GLY A 1 91 ? -5.344 1.795 19.908 1.00 85.69 91 GLY A CA 1
ATOM 642 C C . GLY A 1 91 ? -4.804 0.442 20.378 1.00 85.69 91 GLY A C 1
ATOM 643 O O . GLY A 1 91 ? -3.786 -0.022 19.872 1.00 85.69 91 GLY A O 1
ATOM 644 N N . LEU A 1 92 ? -5.516 -0.229 21.287 1.00 90.69 92 LEU A N 1
ATOM 645 C CA . LEU A 1 92 ? -5.164 -1.574 21.756 1.00 90.69 92 LEU A CA 1
ATOM 646 C C . LEU A 1 92 ? -5.280 -2.644 20.667 1.00 90.69 92 LEU A C 1
ATOM 648 O O . LEU A 1 92 ? -4.636 -3.683 20.779 1.00 90.69 92 LEU A O 1
ATOM 652 N N . LEU A 1 93 ? -6.081 -2.411 19.629 1.00 87.50 93 LEU A N 1
ATOM 653 C CA . LEU A 1 93 ? -6.185 -3.319 18.495 1.00 87.50 93 LEU A CA 1
ATOM 654 C C . LEU A 1 93 ? -5.094 -3.033 17.455 1.00 87.50 93 LEU A C 1
ATOM 656 O O . LEU A 1 93 ? -4.381 -3.946 17.045 1.00 87.50 93 LEU A O 1
ATOM 660 N N . VAL A 1 94 ? -4.923 -1.771 17.060 1.00 88.31 94 VAL A N 1
ATOM 661 C CA . VAL A 1 94 ? -4.047 -1.359 15.952 1.00 88.31 94 VAL A CA 1
ATOM 662 C C . VAL A 1 94 ? -2.568 -1.378 16.342 1.00 88.31 94 VAL A C 1
ATOM 664 O O . VAL A 1 94 ? -1.762 -1.952 15.614 1.00 88.31 94 VAL A O 1
ATOM 667 N N . LEU A 1 95 ? -2.174 -0.802 17.486 1.00 90.88 95 LEU A N 1
ATOM 668 C CA . LEU A 1 95 ? -0.748 -0.718 17.840 1.00 90.88 95 LEU A CA 1
ATOM 669 C C . LEU A 1 95 ? -0.101 -2.104 18.010 1.00 90.88 95 LEU A C 1
ATOM 671 O O . LEU A 1 95 ? 0.942 -2.345 17.394 1.00 90.88 95 LEU A O 1
ATOM 675 N N . PRO A 1 96 ? -0.680 -3.036 18.795 1.00 93.75 96 PRO A N 1
ATOM 676 C CA . PRO A 1 96 ? -0.084 -4.353 18.965 1.00 93.75 96 PRO A CA 1
ATOM 677 C C . PRO A 1 96 ? -0.144 -5.184 17.688 1.00 93.75 96 PRO A C 1
ATOM 679 O O . PRO A 1 96 ? 0.820 -5.884 17.395 1.00 93.75 96 PRO A O 1
ATOM 682 N N . SER A 1 97 ? -1.236 -5.107 16.916 1.00 89.94 97 SER A N 1
ATOM 683 C CA . SER A 1 97 ? -1.373 -5.902 15.688 1.00 89.94 97 SER A CA 1
ATOM 684 C C . SER A 1 97 ? -0.342 -5.509 14.635 1.00 89.94 97 SER A C 1
ATOM 686 O O . SER A 1 97 ? 0.310 -6.395 14.081 1.00 89.94 97 SER A O 1
ATOM 688 N N . VAL A 1 98 ? -0.122 -4.211 14.410 1.00 93.44 98 VAL A N 1
ATOM 689 C CA . VAL A 1 98 ? 0.885 -3.727 13.456 1.00 93.44 98 VAL A CA 1
ATOM 690 C C . VAL A 1 98 ? 2.288 -4.144 13.895 1.00 93.44 98 VAL A C 1
ATOM 692 O O . VAL A 1 98 ? 3.045 -4.690 13.092 1.00 93.44 98 VAL A O 1
ATOM 695 N N . LEU A 1 99 ? 2.628 -3.955 15.176 1.00 95.25 99 LEU A N 1
ATOM 696 C CA . LEU A 1 99 ? 3.952 -4.303 15.694 1.00 95.25 99 LEU A CA 1
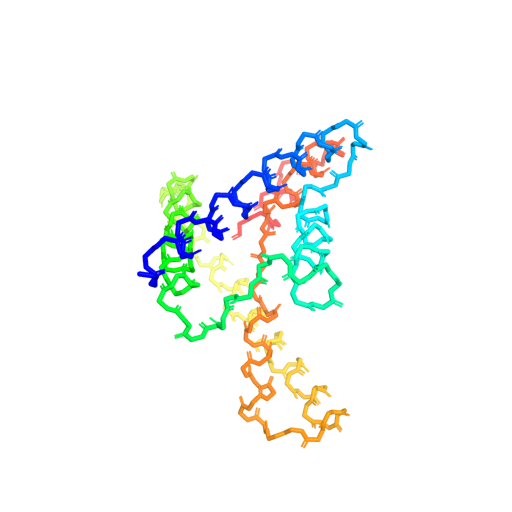ATOM 697 C C . LEU A 1 99 ? 4.212 -5.814 15.636 1.00 95.25 99 LEU A C 1
ATOM 699 O O . LEU A 1 99 ? 5.263 -6.242 15.159 1.00 95.25 99 LEU A O 1
ATOM 703 N N . LEU A 1 100 ? 3.252 -6.625 16.087 1.00 96.00 100 LEU A N 1
ATOM 704 C CA . LEU A 1 100 ? 3.360 -8.083 16.053 1.00 96.00 100 LEU A CA 1
ATOM 705 C C . LEU A 1 100 ? 3.476 -8.591 14.619 1.00 96.00 100 LEU A C 1
ATOM 707 O O . LEU A 1 100 ? 4.353 -9.403 14.340 1.00 96.00 100 LEU A O 1
ATOM 711 N N . THR A 1 101 ? 2.647 -8.087 13.703 1.00 94.88 101 THR A N 1
ATOM 712 C CA . THR A 1 101 ? 2.689 -8.494 12.293 1.00 94.88 101 THR A CA 1
ATOM 713 C C . THR A 1 101 ? 4.034 -8.144 11.667 1.00 94.88 101 THR A C 1
ATOM 715 O O . THR A 1 101 ? 4.654 -9.006 11.046 1.00 94.88 101 THR A O 1
ATOM 718 N N . ALA A 1 102 ? 4.545 -6.930 11.893 1.00 96.06 102 ALA A N 1
ATOM 719 C CA . ALA A 1 102 ? 5.840 -6.517 11.361 1.00 96.06 102 ALA A CA 1
ATOM 720 C C . ALA A 1 102 ? 6.990 -7.399 11.876 1.00 96.06 102 ALA A C 1
ATOM 722 O O . ALA A 1 102 ? 7.836 -7.824 11.088 1.00 96.06 102 ALA A O 1
ATOM 723 N N . ILE A 1 103 ? 7.000 -7.725 13.174 1.00 96.81 103 ILE A N 1
ATOM 724 C CA . ILE A 1 103 ? 8.024 -8.590 13.777 1.00 96.81 103 ILE A CA 1
ATOM 725 C C . ILE A 1 103 ? 7.911 -10.023 13.250 1.00 96.81 103 ILE A C 1
ATOM 727 O O . ILE A 1 103 ? 8.921 -10.601 12.855 1.00 96.81 103 ILE A O 1
ATOM 731 N N . ILE A 1 104 ? 6.705 -10.596 13.210 1.00 97.12 104 ILE A N 1
ATOM 732 C CA . ILE A 1 104 ? 6.485 -11.967 12.723 1.00 97.12 104 ILE A CA 1
ATOM 733 C C . ILE A 1 104 ? 6.933 -12.086 11.265 1.00 97.12 104 ILE A C 1
ATOM 735 O O . ILE A 1 104 ? 7.676 -13.006 10.925 1.00 97.12 104 ILE A O 1
ATOM 739 N N . VAL A 1 105 ? 6.547 -11.133 10.413 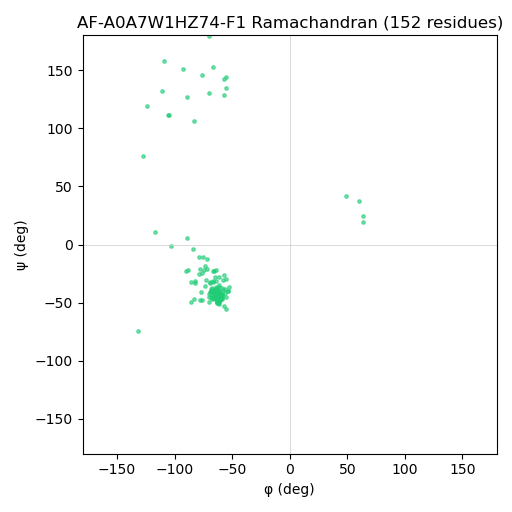1.00 96.81 105 VAL A N 1
ATOM 740 C CA . VAL A 1 105 ? 6.984 -11.109 9.013 1.00 96.81 105 VAL A CA 1
ATOM 741 C C . VAL A 1 105 ? 8.503 -10.975 8.924 1.00 96.81 105 VAL A C 1
ATOM 743 O O . VAL A 1 105 ? 9.123 -11.722 8.172 1.00 96.81 105 VAL A O 1
ATOM 746 N N . ALA A 1 106 ? 9.129 -10.099 9.715 1.00 96.94 106 ALA A N 1
ATOM 747 C CA . ALA A 1 106 ? 10.582 -9.937 9.713 1.00 96.94 106 ALA A CA 1
ATOM 748 C C . ALA A 1 106 ? 11.324 -11.225 10.111 1.00 96.94 106 ALA A C 1
ATOM 750 O O . ALA A 1 106 ? 12.322 -11.584 9.482 1.00 96.94 106 ALA A O 1
ATOM 751 N N . LEU A 1 107 ? 10.813 -11.942 11.118 1.00 97.06 107 LEU A N 1
ATOM 752 C CA . LEU A 1 107 ? 11.360 -13.220 11.582 1.00 97.06 107 LEU A CA 1
ATOM 753 C C . LEU A 1 107 ? 11.261 -14.327 10.528 1.00 97.06 107 LEU A C 1
ATOM 755 O O . LEU A 1 107 ? 12.101 -15.221 10.523 1.00 97.06 107 LEU A O 1
ATOM 759 N N . VAL A 1 108 ? 10.273 -14.268 9.632 1.00 97.06 108 VAL A N 1
ATOM 760 C CA . VAL A 1 108 ? 10.147 -15.205 8.505 1.00 97.06 108 VAL A CA 1
ATOM 761 C C . VAL A 1 108 ? 11.017 -14.763 7.327 1.00 97.06 108 VAL A C 1
ATOM 763 O O . VAL A 1 108 ? 11.754 -15.563 6.759 1.00 97.06 108 VAL A O 1
ATOM 766 N N . VAL A 1 109 ? 10.970 -13.482 6.964 1.00 96.69 109 VAL A N 1
ATOM 767 C CA . VAL A 1 109 ? 11.647 -12.943 5.776 1.00 96.69 109 VAL A CA 1
ATOM 768 C C . VAL A 1 109 ? 13.167 -12.968 5.923 1.00 96.69 109 VAL A C 1
ATOM 770 O O . VAL A 1 109 ? 13.856 -13.323 4.968 1.00 96.69 109 VAL A O 1
ATOM 773 N N . SER A 1 110 ? 13.702 -12.628 7.099 1.00 96.56 110 SER A N 1
ATOM 774 C CA . SER A 1 110 ? 15.153 -12.585 7.322 1.00 96.56 110 SER A CA 1
ATOM 775 C C . SER A 1 110 ? 15.851 -13.924 7.023 1.00 96.56 110 SER A C 1
ATOM 777 O O . SER A 1 110 ? 16.764 -13.912 6.197 1.00 96.56 110 SER A O 1
ATOM 779 N N . PRO A 1 111 ? 15.430 -15.080 7.580 1.00 96.19 111 PRO A N 1
ATOM 780 C CA . PRO A 1 111 ? 16.055 -16.364 7.265 1.00 96.19 111 PRO A CA 1
ATOM 781 C C . PRO A 1 111 ? 15.704 -16.892 5.868 1.00 96.19 111 PRO A C 1
ATOM 783 O O . PRO A 1 111 ? 16.567 -17.481 5.226 1.00 96.19 111 PRO A O 1
ATOM 786 N N . VAL A 1 112 ? 14.475 -16.684 5.375 1.00 97.12 112 VAL A N 1
ATOM 787 C CA . VAL A 1 112 ? 14.045 -17.219 4.066 1.00 97.12 112 VAL A CA 1
ATOM 788 C C . VAL A 1 112 ? 14.776 -16.542 2.907 1.00 97.12 112 VAL A C 1
ATOM 790 O O . VAL A 1 112 ? 15.170 -17.213 1.957 1.00 97.12 112 VAL A O 1
ATOM 793 N N . PHE A 1 113 ? 14.974 -15.225 2.985 1.00 95.25 113 PHE A N 1
ATOM 794 C CA . PHE A 1 113 ? 15.611 -14.441 1.923 1.00 95.25 113 PHE A CA 1
ATOM 795 C C . PHE A 1 113 ? 17.068 -14.070 2.233 1.00 95.25 113 PHE A C 1
ATOM 797 O O . PHE A 1 113 ? 17.715 -13.423 1.413 1.00 95.25 113 PHE A O 1
ATOM 804 N N . GLY A 1 114 ? 17.592 -14.451 3.403 1.00 94.31 114 GLY A N 1
ATOM 805 C CA . GLY A 1 114 ? 18.967 -14.151 3.816 1.00 94.31 114 GLY A CA 1
ATOM 806 C C . GLY A 1 114 ? 19.256 -12.654 3.980 1.00 94.31 114 GLY A C 1
ATOM 807 O O . GLY A 1 114 ? 20.401 -12.227 3.843 1.00 94.31 114 GLY A O 1
ATOM 808 N N . VAL A 1 115 ? 18.229 -11.839 4.234 1.00 95.62 115 VAL A N 1
ATOM 809 C CA . VAL A 1 115 ? 18.358 -10.379 4.349 1.00 95.62 115 VAL A CA 1
ATOM 810 C C . VAL A 1 115 ? 18.587 -9.946 5.796 1.00 95.62 115 VAL A C 1
ATOM 812 O O . VAL A 1 115 ? 18.107 -10.574 6.745 1.00 95.62 115 VAL A O 1
ATOM 815 N N . ALA A 1 116 ? 19.293 -8.825 5.967 1.00 96.62 116 ALA A N 1
ATOM 816 C CA . ALA A 1 116 ? 19.531 -8.232 7.277 1.00 96.62 116 ALA A CA 1
ATOM 817 C C . ALA A 1 116 ? 18.209 -7.920 7.999 1.00 96.62 116 ALA A C 1
ATOM 819 O O . ALA A 1 116 ? 17.243 -7.461 7.385 1.00 96.62 116 ALA A O 1
ATOM 820 N N . PHE A 1 117 ? 18.183 -8.114 9.319 1.00 94.94 117 PHE A N 1
ATOM 821 C CA . PHE A 1 117 ? 16.969 -7.947 10.122 1.00 94.94 117 PHE A CA 1
ATOM 822 C C . PHE A 1 117 ? 16.278 -6.576 9.952 1.00 94.94 117 PHE A C 1
ATOM 824 O O . PHE A 1 117 ? 15.058 -6.566 9.805 1.00 94.94 117 PHE A O 1
ATOM 831 N N . PRO A 1 118 ? 16.989 -5.428 9.863 1.00 96.44 118 PRO A N 1
ATOM 832 C CA . PRO A 1 118 ? 16.340 -4.141 9.597 1.00 96.44 118 PRO A CA 1
ATOM 833 C C . PRO A 1 118 ? 15.604 -4.091 8.250 1.00 96.44 118 PRO A C 1
ATOM 835 O O . PRO A 1 118 ? 14.539 -3.490 8.155 1.00 96.44 118 PRO A O 1
ATOM 838 N N . VAL A 1 119 ? 16.130 -4.757 7.215 1.00 96.00 119 VAL A N 1
ATOM 839 C CA . VAL A 1 119 ? 15.480 -4.844 5.896 1.00 96.00 119 VAL A CA 1
ATOM 840 C C . VAL A 1 119 ? 14.237 -5.727 5.976 1.00 96.00 119 VAL A C 1
ATOM 842 O O . VAL A 1 119 ? 13.184 -5.353 5.466 1.00 96.00 119 VAL A O 1
ATOM 845 N N . ALA A 1 120 ? 14.323 -6.862 6.672 1.00 96.19 120 ALA A N 1
ATOM 846 C CA . ALA A 1 120 ? 13.166 -7.720 6.914 1.00 96.19 120 ALA A CA 1
ATOM 847 C C . ALA A 1 120 ? 12.071 -6.994 7.719 1.00 96.19 120 ALA A C 1
ATOM 849 O O . ALA A 1 120 ? 10.886 -7.158 7.435 1.00 96.19 120 ALA A O 1
ATOM 850 N N . LEU A 1 121 ? 12.463 -6.148 8.677 1.00 96.56 121 LEU A N 1
ATOM 851 C CA . LEU A 1 121 ? 11.548 -5.310 9.451 1.00 96.56 121 LEU A CA 1
ATOM 852 C C . LEU A 1 121 ? 10.857 -4.254 8.581 1.00 96.56 121 LEU A C 1
ATOM 854 O O . LEU A 1 121 ? 9.663 -4.034 8.753 1.00 96.56 121 LEU A O 1
ATOM 858 N N . LEU A 1 122 ? 11.563 -3.644 7.621 1.00 96.19 122 LEU A N 1
ATOM 859 C CA . LEU A 1 122 ? 10.951 -2.734 6.643 1.00 96.19 122 LEU A CA 1
ATOM 860 C C . LEU A 1 122 ? 9.891 -3.450 5.801 1.00 96.19 122 LEU A C 1
ATOM 862 O O . LEU A 1 122 ? 8.789 -2.931 5.639 1.00 96.19 122 LEU A O 1
ATOM 866 N N . VAL A 1 123 ? 10.192 -4.659 5.317 1.00 95.81 123 VAL A N 1
ATOM 867 C CA . VAL A 1 123 ? 9.214 -5.488 4.592 1.00 95.81 123 VAL A CA 1
ATOM 868 C C . VAL A 1 123 ? 8.005 -5.791 5.480 1.00 95.81 123 VAL A C 1
ATOM 870 O O . VAL A 1 123 ? 6.865 -5.619 5.050 1.00 95.81 123 VAL A O 1
ATOM 873 N N . GLY A 1 124 ? 8.243 -6.173 6.737 1.00 95.56 124 GLY A N 1
ATOM 874 C CA . GLY A 1 124 ? 7.185 -6.394 7.720 1.00 95.56 124 GLY A CA 1
ATOM 875 C C . GLY A 1 124 ? 6.323 -5.159 7.969 1.00 95.56 124 GLY A C 1
ATOM 876 O O . GLY A 1 124 ? 5.103 -5.275 8.010 1.00 95.56 124 GLY A O 1
ATOM 877 N N . ALA A 1 125 ? 6.925 -3.975 8.078 1.00 94.50 125 ALA A N 1
ATOM 878 C CA . ALA A 1 125 ? 6.206 -2.722 8.290 1.00 94.50 125 ALA A CA 1
ATOM 879 C C . ALA A 1 125 ? 5.308 -2.353 7.098 1.00 94.50 125 ALA A C 1
ATOM 881 O O . ALA A 1 125 ? 4.177 -1.918 7.303 1.00 94.50 125 ALA A O 1
ATOM 882 N N . VAL A 1 126 ? 5.779 -2.568 5.863 1.00 93.00 126 VAL A N 1
ATOM 883 C CA . VAL A 1 126 ? 4.972 -2.342 4.651 1.00 93.00 126 VAL A CA 1
ATOM 884 C C . VAL A 1 126 ? 3.785 -3.307 4.598 1.00 93.00 126 VAL A C 1
ATOM 886 O O . VAL A 1 126 ? 2.673 -2.888 4.287 1.00 93.00 126 VAL A O 1
ATOM 889 N N . LEU A 1 127 ? 3.998 -4.581 4.939 1.00 92.88 127 LEU A N 1
ATOM 890 C CA . LEU A 1 127 ? 2.957 -5.615 4.889 1.00 92.88 127 LEU A CA 1
ATOM 891 C C . LEU A 1 127 ? 1.976 -5.577 6.069 1.00 92.88 127 LEU A C 1
ATOM 893 O O . LEU A 1 127 ? 0.876 -6.110 5.956 1.00 92.88 127 LEU A O 1
ATOM 897 N N . ALA A 1 128 ? 2.351 -4.965 7.193 1.00 92.25 128 ALA A N 1
ATOM 898 C CA . ALA A 1 128 ? 1.481 -4.835 8.360 1.00 92.25 128 ALA A CA 1
ATOM 899 C C . ALA A 1 128 ? 0.355 -3.803 8.164 1.00 92.25 128 ALA A C 1
ATOM 901 O O . ALA A 1 128 ? -0.623 -3.817 8.911 1.00 92.25 128 ALA A O 1
ATOM 902 N N . SER A 1 129 ? 0.481 -2.902 7.183 1.00 85.88 129 SER A N 1
ATOM 903 C CA . SER A 1 129 ? -0.574 -1.945 6.850 1.00 85.88 129 SER A CA 1
ATOM 904 C C . SER A 1 129 ? -1.759 -2.665 6.199 1.00 85.88 129 SER A C 1
ATOM 906 O O . SER A 1 129 ? -1.586 -3.444 5.263 1.00 85.88 129 SER A O 1
ATOM 908 N N . THR A 1 130 ? -2.970 -2.410 6.694 1.00 83.31 130 THR A N 1
ATOM 909 C CA . THR A 1 130 ? -4.206 -2.996 6.164 1.00 83.31 130 THR A CA 1
ATOM 910 C C . THR A 1 130 ? -5.039 -1.915 5.481 1.00 83.31 130 THR A C 1
ATOM 912 O O . THR A 1 130 ? -5.230 -0.834 6.030 1.00 83.31 130 THR A O 1
ATOM 915 N N . ASP A 1 131 ? -5.517 -2.198 4.266 1.00 73.38 131 ASP A N 1
ATOM 916 C CA . ASP A 1 131 ? -6.435 -1.318 3.537 1.00 73.38 131 ASP A CA 1
ATOM 917 C C . ASP A 1 131 ? -7.860 -1.904 3.576 1.00 73.38 131 ASP A C 1
ATOM 919 O O . ASP A 1 131 ? -8.119 -2.945 2.954 1.00 73.38 131 ASP A O 1
ATOM 923 N N . PRO A 1 132 ? -8.810 -1.268 4.288 1.00 63.44 132 PRO A N 1
ATOM 924 C CA . PRO A 1 132 ? -10.183 -1.749 4.364 1.00 63.44 132 PRO A CA 1
ATOM 925 C C . PRO A 1 132 ? -10.957 -1.549 3.050 1.00 63.44 132 PRO A C 1
ATOM 927 O O . PRO A 1 132 ? -12.027 -2.143 2.894 1.00 63.44 132 PRO A O 1
ATOM 930 N N . ALA A 1 133 ? -10.449 -0.772 2.082 1.00 59.06 133 ALA A N 1
ATOM 931 C CA . ALA A 1 133 ? -11.178 -0.393 0.866 1.00 59.06 133 ALA A CA 1
ATOM 932 C C . ALA A 1 133 ? -11.659 -1.586 0.022 1.00 59.06 133 ALA A C 1
ATOM 934 O O . ALA A 1 133 ? -12.707 -1.507 -0.619 1.00 59.06 133 ALA A O 1
ATOM 935 N N . ILE A 1 134 ? -10.940 -2.712 0.044 1.00 57.66 134 ILE A N 1
ATOM 936 C CA . ILE A 1 134 ? -11.350 -3.937 -0.664 1.00 57.66 134 ILE A CA 1
ATOM 937 C C . ILE A 1 134 ? -12.371 -4.745 0.154 1.00 57.66 134 ILE A C 1
ATOM 939 O O . ILE A 1 134 ? -13.245 -5.406 -0.413 1.00 57.66 134 ILE A O 1
ATOM 943 N N . LEU A 1 135 ? -12.284 -4.693 1.484 1.00 58.78 135 LEU A N 1
ATOM 944 C CA . LEU A 1 135 ? -13.116 -5.487 2.387 1.00 58.78 135 LEU A CA 1
ATOM 945 C C . LEU A 1 135 ? -14.495 -4.860 2.623 1.00 58.78 135 LEU A C 1
ATOM 947 O O . LEU A 1 135 ? -15.471 -5.601 2.736 1.00 58.78 135 LEU A O 1
ATOM 951 N N . ILE A 1 136 ? -14.606 -3.526 2.630 1.00 59.12 136 ILE A N 1
ATOM 952 C CA . ILE A 1 136 ? -15.882 -2.814 2.832 1.00 59.12 136 ILE A CA 1
ATOM 953 C C . ILE A 1 136 ? -16.945 -3.265 1.806 1.00 59.12 136 ILE A C 1
ATOM 955 O O . ILE A 1 136 ? -17.987 -3.776 2.227 1.00 59.12 136 ILE A O 1
ATOM 959 N N . PRO A 1 137 ? -16.705 -3.208 0.476 1.00 55.47 137 PRO A N 1
ATOM 960 C CA . PRO A 1 137 ? -17.714 -3.604 -0.505 1.00 55.47 137 PRO A CA 1
ATOM 961 C C . PRO A 1 137 ? -18.014 -5.106 -0.457 1.00 55.47 137 PRO A C 1
ATOM 963 O O . PRO A 1 137 ? -19.135 -5.526 -0.746 1.00 55.47 137 PRO A O 1
ATOM 966 N N . LEU A 1 138 ? -17.023 -5.933 -0.105 1.00 57.00 138 LEU A N 1
ATOM 967 C CA . LEU A 1 138 ? -17.193 -7.379 0.038 1.00 57.00 138 LEU A CA 1
ATOM 968 C C . LEU A 1 138 ? -18.137 -7.708 1.206 1.00 57.00 138 LEU A C 1
ATOM 970 O O . LEU A 1 138 ? -19.058 -8.512 1.050 1.00 57.00 138 LEU A O 1
ATOM 974 N N . PHE A 1 139 ? -17.945 -7.068 2.360 1.00 58.62 139 PHE A N 1
ATOM 975 C CA . PHE A 1 139 ? -18.785 -7.269 3.540 1.00 58.62 139 PHE A CA 1
ATOM 976 C C . PHE A 1 139 ? -20.199 -6.710 3.370 1.00 58.62 139 PHE A C 1
ATOM 978 O O . PHE A 1 139 ? -21.148 -7.349 3.838 1.00 58.62 139 PHE A O 1
ATOM 985 N N . ASP A 1 140 ? -20.360 -5.611 2.629 1.00 58.25 140 ASP A N 1
ATOM 986 C CA . ASP A 1 140 ? -21.677 -5.090 2.247 1.00 58.25 140 ASP A CA 1
ATOM 987 C C . ASP A 1 140 ? -22.451 -6.085 1.370 1.00 58.25 140 ASP A C 1
ATOM 989 O O . ASP A 1 140 ? -23.651 -6.297 1.574 1.00 58.25 140 ASP A O 1
ATOM 993 N N . ARG A 1 141 ? -21.776 -6.784 0.442 1.00 58.28 141 ARG A N 1
ATOM 994 C CA . ARG A 1 141 ? -22.416 -7.856 -0.346 1.00 58.28 141 ARG A CA 1
ATOM 995 C C . ARG A 1 141 ? -22.805 -9.065 0.504 1.00 58.28 141 ARG A C 1
ATOM 997 O O . ARG A 1 141 ? -23.809 -9.709 0.203 1.00 58.28 141 ARG A O 1
ATOM 1004 N N . LEU A 1 142 ? -22.039 -9.361 1.554 1.00 60.47 142 LEU A N 1
ATOM 1005 C CA . LEU A 1 142 ? -22.276 -10.493 2.456 1.00 60.47 142 LEU A CA 1
ATOM 1006 C C . LEU A 1 142 ? -23.302 -10.193 3.568 1.00 60.47 142 LEU A C 1
ATOM 1008 O O . LEU A 1 142 ? -23.648 -11.106 4.316 1.00 60.47 142 LEU A O 1
ATOM 1012 N N . LYS A 1 143 ? -23.815 -8.953 3.673 1.00 61.00 143 LYS A N 1
ATOM 1013 C CA . LYS A 1 143 ? -24.788 -8.511 4.699 1.00 61.00 143 LYS A CA 1
ATOM 1014 C C . LYS A 1 143 ? -24.377 -8.903 6.127 1.00 61.00 143 LYS A C 1
ATOM 1016 O O . LYS A 1 143 ? -25.202 -9.351 6.929 1.00 61.00 143 LYS A O 1
ATOM 1021 N N . LEU A 1 144 ? -23.091 -8.766 6.450 1.00 59.97 144 LEU A N 1
ATOM 1022 C CA . LEU A 1 144 ? -22.582 -9.090 7.783 1.00 59.97 144 LEU A CA 1
ATOM 1023 C C . LEU A 1 144 ? -23.142 -8.127 8.838 1.00 59.97 144 LEU A C 1
ATOM 1025 O O . LEU A 1 144 ? -23.481 -6.979 8.555 1.00 59.97 144 LEU A O 1
ATOM 1029 N N . ARG A 1 145 ? -23.247 -8.600 10.087 1.00 64.88 145 ARG A N 1
ATOM 1030 C CA . ARG A 1 145 ? -23.759 -7.784 11.197 1.00 64.88 145 ARG A CA 1
ATOM 1031 C C . ARG A 1 145 ? -22.942 -6.482 11.323 1.00 64.88 145 ARG A C 1
ATOM 1033 O O . ARG A 1 145 ? -21.713 -6.569 11.376 1.00 64.88 145 ARG A O 1
ATOM 1040 N N . PRO A 1 146 ? -23.587 -5.310 11.501 1.00 62.09 146 PRO A N 1
ATOM 1041 C CA . PRO A 1 146 ? -22.916 -4.002 11.504 1.00 62.09 146 PRO A CA 1
ATOM 1042 C C . PRO A 1 146 ? -21.732 -3.899 12.473 1.00 62.09 146 PRO A C 1
ATOM 1044 O O . PRO A 1 146 ? -20.712 -3.303 12.149 1.00 62.09 146 PRO A O 1
ATOM 1047 N N . LYS A 1 147 ? -21.838 -4.548 13.642 1.00 55.88 147 LYS A N 1
ATOM 1048 C CA . LYS A 1 147 ? -20.767 -4.583 14.648 1.00 55.88 147 LYS A CA 1
ATOM 1049 C C . LYS A 1 147 ? -19.488 -5.271 14.157 1.00 55.88 147 LYS A C 1
ATOM 1051 O O . LYS A 1 147 ? -18.414 -4.824 14.515 1.00 55.88 147 LYS A O 1
ATOM 1056 N N . VAL A 1 148 ? -19.593 -6.339 13.362 1.00 62.44 148 VAL A N 1
ATOM 1057 C CA . VAL A 1 148 ? -18.420 -7.090 12.874 1.00 62.44 148 VAL A CA 1
ATOM 1058 C C . VAL A 1 148 ? -17.748 -6.334 11.732 1.00 62.44 148 VAL A C 1
ATOM 1060 O O . VAL A 1 148 ? -16.531 -6.223 11.703 1.00 62.44 148 VAL A O 1
ATOM 1063 N N . SER A 1 149 ? -18.545 -5.752 10.834 1.00 58.34 149 SER A N 1
ATOM 1064 C CA . SER A 1 149 ? -18.042 -4.931 9.731 1.00 58.34 149 SER A CA 1
ATOM 1065 C C . SER A 1 149 ? -17.268 -3.711 10.253 1.00 58.34 149 SER A C 1
ATOM 1067 O O . SER A 1 149 ? -16.123 -3.505 9.866 1.00 58.34 149 SER A O 1
ATOM 1069 N N . GLN A 1 150 ? -17.811 -2.973 11.229 1.00 57.22 150 GLN A N 1
ATOM 1070 C CA . GLN A 1 150 ? -17.139 -1.792 11.788 1.00 57.22 150 GLN A CA 1
ATOM 1071 C C . GLN A 1 150 ? -15.816 -2.092 12.508 1.00 57.22 150 GLN A C 1
ATOM 1073 O O . GLN A 1 150 ? -14.933 -1.245 12.485 1.00 57.22 150 GLN A O 1
ATOM 1078 N N . THR A 1 151 ? -15.655 -3.262 13.133 1.00 60.94 151 THR A N 1
ATOM 1079 C CA . THR A 1 151 ? -14.396 -3.633 13.811 1.00 60.94 151 THR A CA 1
ATOM 1080 C C . THR A 1 151 ? -13.291 -4.047 12.839 1.00 60.94 151 THR A C 1
ATOM 1082 O O . THR A 1 151 ? -12.126 -3.947 13.192 1.00 60.94 151 THR A O 1
ATOM 1085 N N . VAL A 1 152 ? -13.637 -4.521 11.640 1.00 59.34 152 VAL A N 1
ATOM 1086 C CA . VAL A 1 152 ? -12.647 -4.911 10.618 1.00 59.34 152 VAL A CA 1
ATOM 1087 C C . VAL A 1 152 ? -12.289 -3.737 9.696 1.00 59.34 152 VAL A C 1
ATOM 1089 O O . VAL A 1 152 ? -11.237 -3.745 9.071 1.00 59.34 152 VAL A O 1
ATOM 1092 N N . ILE A 1 153 ? -13.172 -2.739 9.591 1.00 54.12 153 ILE A N 1
ATOM 1093 C CA . ILE A 1 153 ? -12.979 -1.549 8.749 1.00 54.12 153 ILE A CA 1
ATOM 1094 C C . ILE A 1 153 ? -12.186 -0.445 9.466 1.00 54.12 153 ILE A C 1
ATOM 1096 O O . ILE A 1 153 ? -11.508 0.332 8.796 1.00 54.12 153 ILE A O 1
ATOM 1100 N N . ALA A 1 154 ? -12.336 -0.334 10.789 1.00 50.62 154 ALA A N 1
ATOM 1101 C CA . ALA A 1 154 ? -11.662 0.668 11.617 1.00 50.62 154 ALA A CA 1
ATOM 1102 C C . ALA A 1 154 ? -10.234 0.244 11.970 1.00 50.62 154 ALA A C 1
ATOM 1104 O O . ALA A 1 154 ? -9.365 1.144 11.976 1.00 50.62 154 ALA A O 1
#

Secondary structure (DSSP, 8-state):
-HHHHHHHHHHHHHHHHHHHHHHHHHHTS-HHHHHHHHHHHHSTTTT-S----TTSHHHHHHHHHHHHHHHHHHHHT--HHHHHHHHHHHHHHHHHHHHHHHHHHHHHHHHHHT--HHHHHHHHHHHH---GGGHHHHHHHHT--HHHHHHHH-

Mean predicted aligned error: 8.47 Å

pLDDT: mean 82.99, std 12.51, range [50.62, 97.12]

Foldseek 3Di:
DLVVLLVQLVCVLVVLLVVLQVVCVVVVHDSVVSSVVSCCCCPCNHVPVHDAPCPHPSVVVCCVVVVVVVCVVVVVPDDPVVCVVCVVVVCVVLVVQLVVQLQVQLVVCCVVVVDDSVVSSVVSNVVSDDACVRVQVVCVVVVDDPVVNVVVHD